Protein AF-U6DWX4-F1 (afdb_monomer)

InterPro domains:
  IPR000340 Dual specificity phosphatase, catalytic domain [PF00782] (11-74)
  IPR008343 Mitogen-activated protein (MAP) kinase phosphatase [PR01764] (30-40)
  IPR008343 Mitogen-activated protein (MAP) kinase phosphatase [PR01764] (50-59)
  IPR008343 Mitogen-activated protein (MAP) kinase phosphatase [PR01764] (66-74)
  IPR020420 Atypical dual specificity phosphatase, subfamily B [PR01910] (6-22)
  IPR020420 Atypical dual specificity phosphatase, subfamily B [PR01910] (25-39)
  IPR020420 Atypical dual specificity phosphatase, subfamily B [PR01910] (50-59)
  IPR020420 Atypical dual specificity phosphatase, subfamily B [PR01910] (66-74)
  IPR029021 Protein-tyrosine phosphatase-like [G3DSA:3.90.190.10] (1-74)
  IPR029021 Protein-tyrosine phosphatase-like [SSF52799] (3-74)

Solvent-accessible surface area (backbone atoms only — not comparable to full-atom values): 4898 Å² total; per-residue (Å²): 133,82,79,57,46,76,78,47,101,90,41,70,52,68,51,72,72,50,70,64,33,63,74,57,38,57,75,71,66,60,59,63,46,79,43,65,41,63,87,61,82,82,78,52,79,89,78,40,50,77,45,80,44,71,40,60,100,50,95,83,50,73,64,71,80,44,45,67,66,53,58,76,70,106

Secondary structure (DSSP, 8-state):
---PEEEETTEEE--HHHHT-HHHHHHTT--EEEE--SS---SSBTTBEEEE----SSTTS--GGGHHHHHTT-

Sequence (74 aa):
QGGPVEILPFLYLGSAYHASRKDMLDALGITALINVSANCPNHFEGHYQYKSIPVEDNHKADISSWFNEAIDFI

pLDDT: me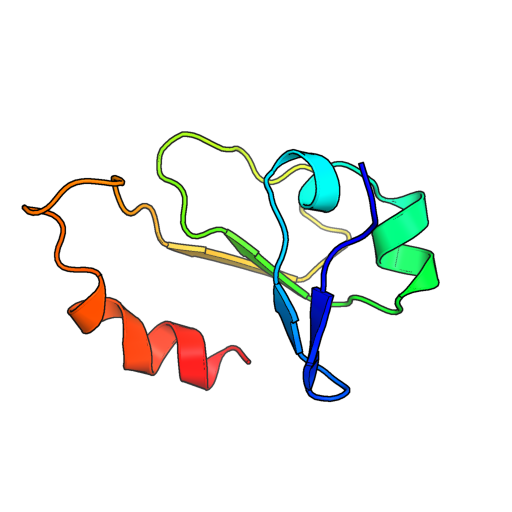an 93.07, std 5.21, range [60.72, 97.69]

Radius of gyration: 12.48 Å; Cα contacts (8 Å, |Δi|>4): 75; chains: 1; bounding box: 30×24×25 Å

Nearest PDB structures (foldseek):
  6apx-assembly1_A  TM=9.952E-01  e=3.244E-11  Escherichia coli K-12
  6d65-assembly2_C  TM=9.817E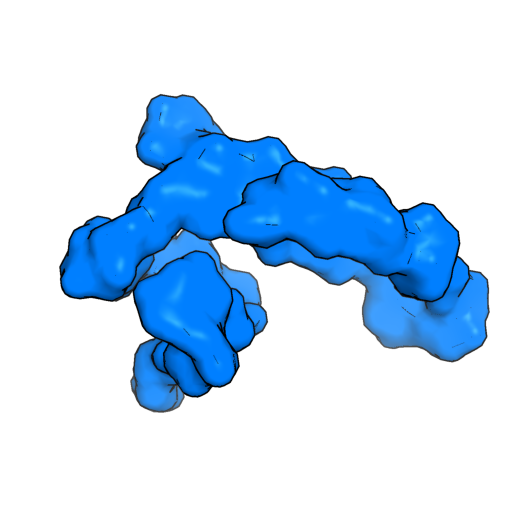-01  e=4.603E-11  Escherichia coli K-12
  2nt2-assembly3_C  TM=9.990E-01  e=3.600E-05  Homo sapiens
  2wgp-assembly1_A  TM=9.457E-01  e=1.564E-04  Homo sapiens
  5y16-assembly1_B  TM=9.193E-01  e=2.935E-04  Homo sapiens

Organism: Neovison vison (NCBI:txid452646)

Structure (mmCIF, N/CA/C/O backbone):
data_AF-U6DWX4-F1
#
_entry.id   AF-U6DWX4-F1
#
loop_
_atom_site.group_PDB
_atom_site.id
_atom_site.type_symbol
_atom_site.label_atom_id
_atom_site.label_alt_id
_atom_site.label_comp_id
_atom_site.label_asym_id
_atom_site.label_entity_id
_atom_site.label_seq_id
_atom_site.pdbx_PDB_ins_code
_atom_site.Cartn_x
_atom_site.Cartn_y
_atom_site.Cartn_z
_atom_site.occupancy
_atom_site.B_iso_or_equiv
_atom_site.auth_seq_id
_atom_site.auth_comp_id
_a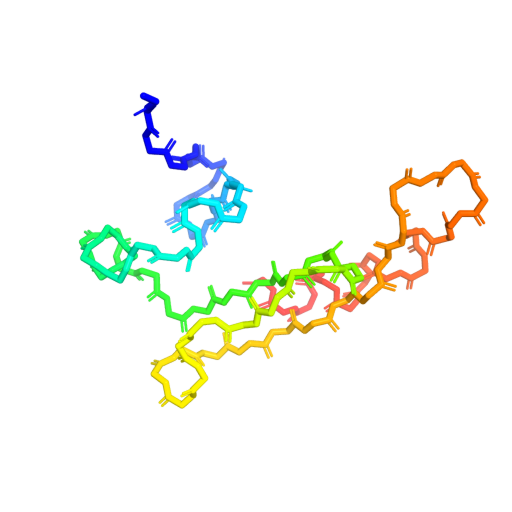tom_site.auth_asym_id
_atom_site.auth_atom_id
_atom_site.pdbx_PDB_model_num
ATOM 1 N N . GLN A 1 1 ? -17.974 -0.193 -12.307 1.00 60.72 1 GLN A N 1
ATOM 2 C CA . GLN A 1 1 ? -16.819 -0.974 -11.818 1.00 60.72 1 GLN A CA 1
ATOM 3 C C . GLN A 1 1 ? -17.200 -1.546 -10.461 1.00 60.72 1 GLN A C 1
ATOM 5 O O . GLN A 1 1 ? -17.910 -0.852 -9.742 1.00 60.72 1 GLN A O 1
ATOM 10 N N . GLY A 1 2 ? -16.846 -2.801 -10.168 1.00 80.44 2 GLY A N 1
ATOM 11 C CA . GLY A 1 2 ? -17.060 -3.398 -8.840 1.00 80.44 2 GLY A CA 1
ATOM 12 C C . GLY A 1 2 ? -16.124 -2.794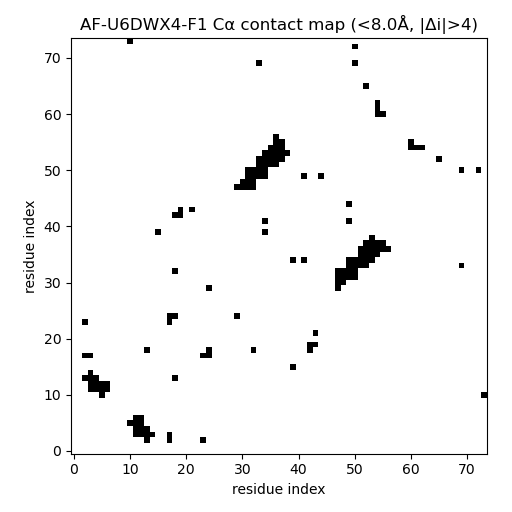 -7.785 1.00 80.44 2 GLY A C 1
ATOM 13 O O . GLY A 1 2 ? -15.336 -1.914 -8.115 1.00 80.44 2 GLY A O 1
ATOM 14 N N . GLY A 1 3 ? -16.226 -3.242 -6.532 1.00 86.94 3 GLY A N 1
ATOM 15 C CA . GLY A 1 3 ? -15.274 -2.876 -5.476 1.00 86.94 3 GLY A CA 1
ATOM 16 C C . GLY A 1 3 ? -13.921 -3.594 -5.619 1.00 86.94 3 GLY A C 1
ATOM 17 O O . GLY A 1 3 ? -13.751 -4.407 -6.533 1.00 86.94 3 GLY A O 1
ATOM 18 N N . PRO A 1 4 ? -12.950 -3.314 -4.731 1.00 92.56 4 PRO A N 1
ATOM 19 C CA . PRO A 1 4 ? -11.742 -4.123 -4.620 1.00 92.56 4 PRO A CA 1
ATOM 20 C C . PRO A 1 4 ? -12.102 -5.577 -4.285 1.00 92.56 4 PRO A C 1
ATOM 22 O O . PRO A 1 4 ? -13.137 -5.855 -3.680 1.00 92.56 4 PRO A O 1
ATOM 25 N N . VAL A 1 5 ? -11.250 -6.504 -4.708 1.00 96.25 5 VAL A N 1
ATOM 26 C CA . VAL A 1 5 ? -11.462 -7.942 -4.525 1.00 96.25 5 VAL A CA 1
ATOM 27 C C . VAL A 1 5 ? -10.806 -8.374 -3.220 1.00 96.25 5 VAL A C 1
ATOM 29 O O . VAL A 1 5 ? -9.624 -8.109 -3.015 1.00 96.25 5 VAL A O 1
ATOM 32 N N . GLU A 1 6 ? -11.559 -9.043 -2.352 1.00 96.69 6 GLU A N 1
ATOM 33 C CA . GLU A 1 6 ? -11.021 -9.686 -1.152 1.00 96.69 6 GLU A CA 1
ATOM 34 C C . GLU A 1 6 ? -10.201 -10.919 -1.555 1.00 96.69 6 GLU A C 1
ATOM 36 O O . GLU A 1 6 ? -10.705 -11.823 -2.223 1.00 96.69 6 GLU A O 1
ATOM 41 N N . ILE A 1 7 ? -8.922 -10.936 -1.182 1.00 96.50 7 ILE A N 1
ATOM 42 C CA . ILE A 1 7 ? -8.013 -12.070 -1.396 1.00 96.50 7 ILE A CA 1
ATOM 43 C C . ILE A 1 7 ? -7.942 -12.919 -0.125 1.00 96.50 7 ILE A C 1
ATOM 45 O O . ILE A 1 7 ? -7.954 -14.146 -0.192 1.00 96.50 7 ILE A O 1
ATOM 49 N N . LEU A 1 8 ? -7.889 -12.251 1.031 1.00 95.19 8 LEU A N 1
ATOM 50 C CA . LEU A 1 8 ? -7.960 -12.821 2.376 1.00 95.19 8 LEU A CA 1
ATOM 51 C C . LEU A 1 8 ? -8.816 -11.891 3.254 1.00 95.19 8 LEU A C 1
ATOM 53 O O . LEU A 1 8 ? -8.935 -10.715 2.912 1.00 95.19 8 LEU A O 1
ATOM 57 N N . PRO A 1 9 ? -9.308 -12.344 4.425 1.00 94.44 9 PRO A N 1
ATOM 58 C CA . PRO A 1 9 ? -10.148 -11.528 5.316 1.00 94.44 9 PRO A CA 1
ATOM 59 C C . PRO A 1 9 ? -9.592 -10.149 5.712 1.00 94.44 9 PRO A C 1
ATOM 61 O O . PRO A 1 9 ? -10.341 -9.279 6.146 1.00 94.44 9 PRO A O 1
ATOM 64 N N . PHE A 1 10 ? -8.282 -9.943 5.579 1.00 95.12 10 PHE A N 1
ATOM 65 C CA . PHE A 1 10 ? -7.573 -8.701 5.897 1.00 95.12 10 PHE A CA 1
ATOM 66 C C . PHE A 1 10 ? -6.860 -8.079 4.681 1.00 95.12 10 PHE A C 1
ATOM 68 O O . PHE A 1 10 ? -6.206 -7.050 4.821 1.00 95.12 10 PHE A O 1
ATOM 75 N N . LEU A 1 11 ? -6.964 -8.686 3.492 1.00 97.31 11 LEU A N 1
ATOM 76 C CA . LEU A 1 11 ? -6.211 -8.289 2.303 1.00 97.31 11 LEU A CA 1
ATOM 77 C C . LEU A 1 11 ? -7.129 -8.127 1.095 1.00 97.31 11 LEU A C 1
ATOM 79 O O . LEU A 1 11 ? -7.719 -9.090 0.601 1.00 97.31 11 LEU A O 1
ATOM 83 N N . TYR A 1 12 ? -7.159 -6.909 0.565 1.00 97.69 12 TYR A N 1
ATOM 84 C CA . TYR A 1 12 ? -7.938 -6.543 -0.610 1.00 97.69 12 TYR A CA 1
ATOM 85 C C . TYR A 1 12 ? -7.020 -6.062 -1.730 1.00 97.69 12 TYR A C 1
ATOM 87 O O . TYR A 1 12 ? -6.086 -5.296 -1.496 1.00 97.69 12 TYR A O 1
ATOM 95 N N . LEU A 1 13 ? -7.318 -6.465 -2.964 1.00 96.88 13 LEU A N 1
ATOM 96 C CA . LEU A 1 13 ? -6.633 -5.995 -4.163 1.00 96.88 13 LEU A CA 1
ATOM 97 C C . LEU A 1 13 ? -7.528 -5.017 -4.931 1.00 96.88 13 LEU A C 1
ATOM 99 O O . LEU A 1 13 ? -8.677 -5.320 -5.265 1.00 96.88 13 LEU A O 1
ATOM 103 N N . GLY A 1 14 ? -7.002 -3.832 -5.238 1.00 95.44 14 GLY A N 1
ATOM 104 C CA . GLY A 1 14 ? -7.754 -2.769 -5.896 1.00 95.44 14 GLY A CA 1
ATOM 105 C C . GLY A 1 14 ? -6.904 -1.879 -6.797 1.00 95.44 14 GLY A C 1
ATOM 106 O O . GLY A 1 14 ? -5.695 -2.038 -6.904 1.00 95.44 14 GLY A O 1
ATOM 107 N N . SER A 1 15 ? -7.571 -0.937 -7.464 1.00 94.44 15 SER A N 1
ATOM 108 C CA . SER A 1 15 ? -6.945 0.070 -8.326 1.00 94.44 15 SER A CA 1
ATOM 109 C C . SER A 1 15 ? -6.821 1.418 -7.608 1.00 94.44 15 SER A C 1
ATOM 111 O O . SER A 1 15 ? -7.427 1.627 -6.556 1.00 94.44 15 SER A O 1
ATOM 113 N N . ALA A 1 16 ? -6.136 2.382 -8.229 1.00 93.50 16 ALA A N 1
ATOM 114 C CA . ALA A 1 16 ? -6.113 3.776 -7.771 1.00 93.50 16 ALA A CA 1
ATOM 115 C C . ALA A 1 16 ? -7.527 4.372 -7.586 1.00 93.50 16 ALA A C 1
ATOM 117 O O . ALA A 1 16 ? -7.788 5.120 -6.644 1.00 93.50 16 ALA A O 1
ATOM 118 N N . TYR A 1 17 ? -8.482 3.986 -8.441 1.00 93.88 17 TYR A N 1
ATOM 119 C CA . TYR A 1 17 ? -9.881 4.393 -8.290 1.00 93.88 17 TYR A CA 1
ATOM 120 C C . TYR A 1 17 ? -10.488 3.876 -6.978 1.00 93.88 17 TYR A C 1
ATOM 122 O O . TYR A 1 17 ? -11.169 4.619 -6.285 1.00 93.88 17 TYR A O 1
ATOM 130 N N . HIS A 1 18 ? -10.204 2.630 -6.596 1.00 94.75 18 HIS A N 1
ATOM 131 C CA . HIS A 1 18 ? -10.657 2.068 -5.321 1.00 94.75 18 HIS A CA 1
ATOM 132 C C . HIS A 1 18 ? -9.996 2.778 -4.128 1.00 94.75 18 HIS A C 1
ATOM 134 O O . HIS A 1 18 ? -10.679 3.158 -3.181 1.00 94.75 18 HIS A O 1
ATOM 140 N N . ALA A 1 19 ? -8.689 3.038 -4.209 1.00 95.19 19 ALA A N 1
ATOM 141 C CA . ALA A 1 19 ? -7.927 3.722 -3.162 1.00 95.19 19 ALA A CA 1
ATOM 142 C C . ALA A 1 19 ? -8.335 5.196 -2.946 1.00 95.19 19 ALA A C 1
ATOM 144 O O . ALA A 1 19 ? -8.054 5.761 -1.895 1.00 95.19 19 ALA A O 1
ATOM 145 N N . SER A 1 20 ? -9.024 5.820 -3.909 1.00 94.94 20 SER A N 1
ATOM 146 C CA . SER A 1 20 ? -9.544 7.195 -3.798 1.00 94.94 20 SER A CA 1
ATOM 147 C C . SER A 1 20 ? -10.975 7.283 -3.242 1.00 94.94 20 SER A C 1
ATOM 149 O O . SER A 1 20 ? -11.545 8.372 -3.166 1.00 94.94 20 SER A O 1
ATOM 151 N N . ARG A 1 21 ? -11.580 6.162 -2.823 1.00 95.56 21 ARG A N 1
ATOM 152 C CA . ARG A 1 21 ? -12.969 6.093 -2.336 1.00 95.56 21 ARG A CA 1
ATOM 153 C C . ARG A 1 21 ? -13.030 5.840 -0.832 1.00 95.56 21 ARG A C 1
ATOM 155 O O . ARG A 1 21 ? -13.188 4.705 -0.394 1.00 95.56 21 ARG A O 1
ATOM 162 N N . LYS A 1 22 ? -12.930 6.913 -0.038 1.00 95.31 22 LYS A N 1
ATOM 163 C CA . LYS A 1 22 ? -12.938 6.847 1.437 1.00 95.31 22 LYS A CA 1
ATOM 164 C C . LYS A 1 22 ? -14.156 6.109 1.999 1.00 95.31 22 LYS A C 1
ATOM 166 O O . LYS A 1 22 ? -14.013 5.272 2.875 1.00 95.31 22 LYS A O 1
ATOM 171 N N . ASP A 1 23 ? -15.338 6.393 1.455 1.00 95.69 23 ASP A N 1
ATOM 172 C CA . ASP A 1 23 ? -16.606 5.760 1.834 1.00 95.69 23 ASP A CA 1
ATOM 173 C C . ASP A 1 23 ? -16.545 4.232 1.733 1.00 95.69 23 ASP A C 1
ATOM 175 O O . ASP A 1 23 ? -17.010 3.514 2.615 1.00 95.69 23 ASP A O 1
ATOM 179 N N . MET A 1 24 ? -15.928 3.743 0.662 1.00 95.31 24 MET A N 1
ATOM 180 C CA . MET A 1 24 ? -15.769 2.322 0.403 1.00 95.31 24 MET A CA 1
ATOM 181 C C . MET A 1 24 ? -14.662 1.702 1.266 1.00 95.31 24 MET A C 1
ATOM 183 O O . MET A 1 24 ? -14.856 0.606 1.782 1.00 95.31 24 MET A O 1
ATOM 187 N N . LEU A 1 25 ? -13.529 2.390 1.445 1.00 96.19 25 LEU A N 1
ATOM 188 C CA . LEU A 1 25 ? -12.448 1.934 2.328 1.00 96.19 25 LEU A CA 1
ATOM 189 C C . LEU A 1 25 ? -12.941 1.788 3.775 1.00 96.19 25 LEU A C 1
ATOM 191 O O . LEU A 1 25 ? -12.704 0.757 4.399 1.00 96.19 25 LEU A O 1
ATOM 195 N N . ASP A 1 26 ? -13.693 2.775 4.270 1.00 96.25 26 ASP A N 1
ATOM 196 C CA . ASP A 1 26 ? -14.286 2.754 5.610 1.00 96.25 26 ASP A CA 1
ATOM 197 C C . ASP A 1 26 ? -15.310 1.619 5.757 1.00 96.25 26 ASP A C 1
ATOM 199 O O . ASP A 1 26 ? -15.296 0.899 6.753 1.00 96.25 26 ASP A O 1
ATOM 203 N N . ALA A 1 27 ? -16.180 1.420 4.758 1.00 95.75 27 ALA A N 1
ATOM 204 C CA . ALA A 1 27 ? -17.189 0.360 4.783 1.00 95.75 27 ALA A CA 1
ATOM 205 C C . ALA A 1 27 ? -16.581 -1.054 4.784 1.00 95.75 27 ALA A C 1
ATOM 207 O O . ALA A 1 27 ? -17.168 -1.971 5.355 1.00 95.75 27 ALA A O 1
ATOM 208 N N . LEU A 1 28 ? -15.411 -1.224 4.162 1.00 94.94 28 LEU A N 1
ATOM 209 C CA . LEU A 1 28 ? -14.643 -2.473 4.162 1.00 94.94 28 LEU A CA 1
ATOM 210 C C . LEU A 1 28 ? -13.757 -2.633 5.410 1.00 94.94 28 LEU A C 1
ATOM 212 O O . LEU A 1 28 ? -13.117 -3.668 5.570 1.00 94.94 28 LEU A O 1
ATOM 216 N N . GLY A 1 29 ? -13.703 -1.627 6.290 1.00 95.94 29 GLY A N 1
ATOM 217 C CA . GLY A 1 29 ? -12.856 -1.648 7.482 1.00 95.94 29 GLY A CA 1
ATOM 218 C C . GLY A 1 29 ? -11.359 -1.567 7.174 1.00 95.94 29 GLY A C 1
ATOM 219 O O . GLY A 1 29 ? -10.551 -2.048 7.966 1.00 95.94 29 GLY A O 1
ATOM 220 N N . ILE A 1 30 ? -10.976 -0.982 6.034 1.00 97.25 30 ILE A N 1
ATOM 221 C CA . ILE A 1 30 ? -9.569 -0.811 5.660 1.00 97.25 30 ILE A CA 1
ATOM 222 C C . ILE A 1 30 ? -8.900 0.165 6.626 1.00 97.25 30 ILE A C 1
ATOM 224 O O . ILE A 1 30 ? -9.383 1.272 6.850 1.00 97.25 30 ILE A O 1
ATOM 228 N N . THR A 1 31 ? -7.755 -0.232 7.171 1.00 97.12 31 THR A N 1
ATOM 229 C CA . THR A 1 31 ? -6.958 0.578 8.108 1.00 97.12 31 THR A CA 1
ATOM 230 C C . THR A 1 31 ? -5.627 1.035 7.510 1.00 97.12 31 THR A C 1
ATOM 232 O O . THR A 1 31 ? -5.061 2.040 7.951 1.00 97.12 31 THR A O 1
ATOM 235 N N . ALA A 1 32 ? -5.143 0.327 6.488 1.00 97.44 32 ALA A N 1
ATOM 236 C CA . ALA A 1 32 ? -3.861 0.566 5.848 1.00 97.44 32 ALA A CA 1
ATOM 237 C C . ALA A 1 32 ? -3.931 0.357 4.328 1.00 97.44 32 ALA A C 1
ATOM 239 O O . ALA A 1 32 ? -4.735 -0.433 3.833 1.00 97.44 32 ALA A O 1
ATOM 240 N N . LEU A 1 33 ? -3.089 1.075 3.583 1.00 97.56 33 LEU A N 1
ATOM 241 C CA . LEU A 1 33 ? -2.972 0.973 2.131 1.00 97.56 33 LEU A CA 1
ATOM 242 C C . LEU A 1 33 ? -1.506 0.812 1.722 1.00 97.56 33 LEU A C 1
ATOM 244 O O . LEU A 1 33 ? -0.648 1.601 2.123 1.00 97.56 33 LEU A O 1
ATOM 248 N N . ILE A 1 34 ? -1.241 -0.165 0.854 1.00 97.38 34 ILE A N 1
ATOM 249 C CA . ILE A 1 34 ? 0.030 -0.280 0.134 1.00 97.38 34 ILE A CA 1
ATOM 250 C C . ILE A 1 34 ? -0.168 0.280 -1.275 1.00 97.38 34 ILE A C 1
ATOM 252 O O . ILE A 1 34 ? -0.917 -0.277 -2.077 1.00 97.38 34 ILE A O 1
ATOM 256 N N . ASN A 1 35 ? 0.500 1.386 -1.585 1.00 96.06 35 ASN A N 1
ATOM 257 C CA . ASN A 1 35 ? 0.491 2.003 -2.904 1.00 96.06 35 ASN A CA 1
ATOM 258 C C . ASN A 1 35 ? 1.747 1.586 -3.677 1.00 96.06 35 ASN A C 1
ATOM 260 O O . ASN A 1 35 ? 2.836 2.083 -3.404 1.00 96.06 35 ASN A O 1
ATOM 264 N N . VAL A 1 36 ? 1.589 0.683 -4.647 1.00 94.25 36 VAL A N 1
ATOM 265 C CA . VAL A 1 36 ? 2.696 0.114 -5.443 1.00 94.25 36 VAL A CA 1
ATOM 266 C C . VAL A 1 36 ? 2.881 0.857 -6.780 1.00 94.25 36 VAL A C 1
ATOM 268 O O . VAL A 1 36 ? 3.279 0.275 -7.783 1.00 94.25 36 VAL A O 1
ATOM 271 N N . SER A 1 37 ? 2.517 2.142 -6.845 1.00 90.19 37 SER A N 1
ATOM 272 C CA . SER A 1 37 ? 2.592 2.944 -8.071 1.00 90.19 37 SER A CA 1
ATOM 273 C C . SER A 1 37 ? 3.552 4.117 -7.923 1.00 90.19 37 SER A C 1
ATOM 275 O O . SER A 1 37 ? 3.479 4.874 -6.959 1.00 90.19 37 SER A O 1
ATOM 277 N N . ALA A 1 38 ? 4.393 4.333 -8.935 1.00 87.31 38 ALA A N 1
ATOM 278 C CA . ALA A 1 38 ? 5.221 5.535 -9.030 1.00 87.31 38 ALA A CA 1
ATOM 279 C C . ALA A 1 38 ? 4.422 6.822 -9.344 1.00 87.31 38 ALA A C 1
ATOM 281 O O . ALA A 1 38 ? 4.880 7.917 -9.031 1.00 87.31 38 ALA A O 1
ATOM 282 N N . ASN A 1 39 ? 3.226 6.705 -9.940 1.00 86.75 39 ASN A N 1
ATOM 283 C CA . ASN A 1 39 ? 2.479 7.840 -10.508 1.00 86.75 39 ASN A CA 1
ATOM 284 C C . ASN A 1 39 ? 1.120 8.100 -9.835 1.00 86.75 39 ASN A C 1
ATOM 286 O O . ASN A 1 39 ? 0.344 8.925 -10.320 1.00 86.75 39 ASN A O 1
ATOM 290 N N . CYS A 1 40 ? 0.805 7.402 -8.742 1.00 88.62 40 CYS A N 1
ATOM 291 C CA . CYS A 1 40 ? -0.446 7.579 -8.008 1.00 88.62 40 CYS A CA 1
ATOM 292 C C . CYS A 1 40 ? -0.175 8.197 -6.629 1.00 88.62 40 CYS A C 1
ATOM 294 O O . CYS A 1 40 ? 0.583 7.608 -5.858 1.00 88.62 40 CYS A O 1
ATOM 296 N N . PRO A 1 41 ? -0.793 9.338 -6.272 1.00 90.69 41 PRO A N 1
ATOM 297 C CA . PRO A 1 41 ? -0.657 9.899 -4.934 1.00 90.69 41 PRO A CA 1
ATOM 298 C C . PRO A 1 41 ? -1.470 9.107 -3.899 1.00 90.69 41 PRO A C 1
ATOM 300 O O . PRO A 1 41 ? -2.456 8.444 -4.224 1.00 90.69 41 PRO A O 1
ATOM 303 N N . ASN A 1 42 ? -1.088 9.238 -2.630 1.00 94.50 42 ASN A N 1
ATOM 304 C CA . ASN A 1 42 ? -1.895 8.788 -1.500 1.00 94.50 42 ASN A CA 1
ATOM 305 C C . ASN A 1 42 ? -3.002 9.818 -1.231 1.00 94.50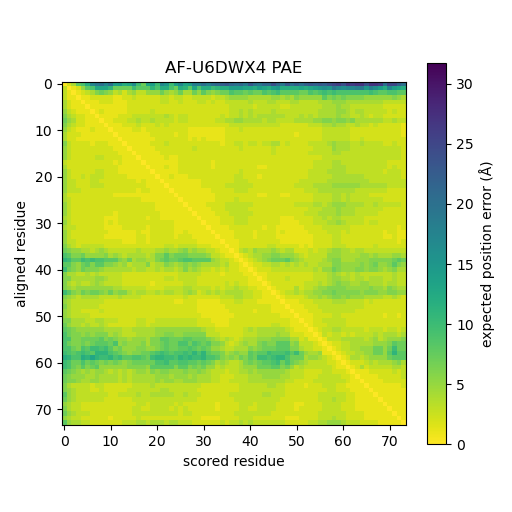 42 ASN A C 1
ATOM 307 O O . ASN A 1 42 ? -2.727 11.005 -1.068 1.00 94.50 42 ASN A O 1
ATOM 311 N N . HIS A 1 43 ? -4.262 9.385 -1.190 1.00 93.44 43 HIS A N 1
ATOM 312 C CA . HIS A 1 43 ? -5.399 10.315 -1.146 1.00 93.44 43 HIS A CA 1
ATOM 313 C C . HIS A 1 43 ? -5.807 10.753 0.266 1.00 93.44 43 HIS A C 1
ATOM 315 O O . HIS A 1 43 ? -6.412 11.811 0.426 1.00 93.44 43 HIS A O 1
ATOM 321 N N . PHE A 1 44 ? -5.500 9.949 1.286 1.00 95.06 44 PHE A N 1
ATOM 322 C CA . PHE A 1 44 ? -6.026 10.132 2.643 1.00 95.06 44 PHE A CA 1
ATOM 323 C C . PHE A 1 44 ? -4.935 9.984 3.710 1.00 95.06 44 PHE A C 1
ATOM 325 O O . PHE A 1 44 ? -5.143 9.337 4.742 1.00 95.06 44 PHE A O 1
ATOM 332 N N . GLU A 1 45 ? -3.753 10.543 3.452 1.00 90.38 45 GLU A N 1
ATOM 333 C CA . GLU A 1 45 ? -2.650 10.547 4.417 1.00 90.38 45 GLU A CA 1
ATOM 334 C C . GLU A 1 45 ? -3.110 11.157 5.756 1.00 90.38 45 GLU A C 1
ATOM 336 O O . GLU A 1 45 ? -3.860 12.135 5.796 1.00 90.38 45 GLU A O 1
ATOM 341 N N . GLY A 1 46 ? -2.739 10.512 6.866 1.00 91.00 46 GLY A N 1
ATOM 342 C CA . GLY A 1 46 ? -3.191 10.862 8.218 1.00 91.00 46 GLY A CA 1
ATOM 343 C C . GLY A 1 46 ? -4.486 10.178 8.681 1.00 91.00 46 GLY A C 1
ATOM 344 O O . GLY A 1 46 ? -4.734 10.146 9.882 1.00 91.00 46 GLY A O 1
ATOM 345 N N . HIS A 1 47 ? -5.281 9.593 7.774 1.00 94.81 47 HIS A N 1
ATOM 346 C CA . HIS A 1 47 ? -6.473 8.804 8.136 1.00 94.81 47 HIS A CA 1
ATOM 347 C C . HIS A 1 47 ? -6.220 7.295 8.109 1.00 94.81 47 HIS A C 1
ATOM 349 O O . HIS A 1 47 ? -6.757 6.572 8.943 1.00 94.81 47 HIS A O 1
ATOM 355 N N . TYR A 1 48 ? -5.390 6.835 7.172 1.00 96.88 48 TYR A N 1
ATOM 356 C CA . TYR A 1 48 ? -4.94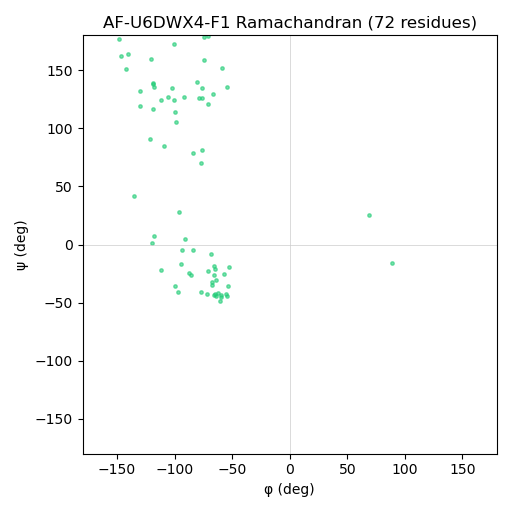0 5.445 7.086 1.00 96.88 48 TYR A CA 1
ATOM 357 C C . TYR A 1 48 ? -3.421 5.383 7.198 1.00 96.88 48 TYR A C 1
ATOM 359 O O . TYR A 1 48 ? -2.725 6.372 6.943 1.00 96.88 48 TYR A O 1
ATOM 367 N N . GLN A 1 49 ? -2.904 4.209 7.550 1.00 96.81 49 GLN A N 1
ATOM 368 C CA . GLN A 1 49 ? -1.475 3.937 7.440 1.00 96.81 49 GLN A CA 1
ATOM 369 C C . GLN A 1 49 ? -1.117 3.683 5.976 1.00 96.81 49 GLN A C 1
ATOM 371 O O . GLN A 1 49 ? -1.816 2.948 5.284 1.00 96.81 49 GLN A O 1
ATOM 376 N N . TYR A 1 50 ? -0.034 4.289 5.499 1.00 96.56 50 TYR A N 1
ATOM 377 C CA . TYR A 1 50 ? 0.397 4.145 4.112 1.00 96.56 50 TYR A CA 1
ATOM 378 C C . TYR A 1 50 ? 1.783 3.529 4.025 1.00 96.56 50 TYR A C 1
ATOM 380 O O . TYR A 1 50 ? 2.706 3.930 4.736 1.00 96.56 50 TYR A O 1
ATOM 388 N N . LYS A 1 51 ? 1.927 2.614 3.070 1.00 95.81 51 LYS A N 1
ATOM 389 C CA . LYS A 1 51 ? 3.208 2.153 2.555 1.00 95.81 51 LYS A CA 1
ATOM 390 C C . LYS A 1 51 ? 3.278 2.477 1.070 1.00 95.81 51 LYS A C 1
ATOM 392 O O . LYS A 1 51 ? 2.492 1.945 0.294 1.00 95.81 51 LYS A O 1
ATOM 397 N N . SER A 1 52 ? 4.208 3.336 0.668 1.00 94.56 52 SER A N 1
ATOM 398 C CA . SER A 1 52 ? 4.428 3.649 -0.747 1.00 94.56 52 SER A CA 1
ATOM 399 C C . SER A 1 52 ? 5.628 2.873 -1.273 1.00 94.56 52 SER A C 1
ATOM 401 O O . SER A 1 52 ? 6.723 2.989 -0.730 1.00 94.56 52 SER A O 1
ATOM 403 N N . ILE A 1 53 ? 5.418 2.110 -2.340 1.00 93.69 53 ILE A N 1
ATOM 404 C CA . ILE A 1 53 ? 6.435 1.332 -3.044 1.00 93.69 53 ILE A CA 1
ATOM 405 C C . ILE A 1 53 ? 6.437 1.830 -4.499 1.00 93.69 53 ILE A C 1
ATOM 407 O O . ILE A 1 53 ? 5.640 1.359 -5.312 1.00 93.69 53 ILE A O 1
ATOM 411 N N . PRO A 1 54 ? 7.256 2.840 -4.842 1.00 90.50 54 PRO A N 1
ATOM 412 C CA . PRO A 1 54 ? 7.198 3.499 -6.143 1.00 90.50 54 PRO A CA 1
ATOM 413 C C . PRO A 1 54 ? 7.839 2.619 -7.223 1.00 90.50 54 PRO A C 1
ATOM 415 O O . PRO A 1 54 ? 9.001 2.789 -7.586 1.00 90.50 54 PRO A O 1
ATOM 418 N N . VAL A 1 55 ? 7.072 1.656 -7.727 1.00 90.44 55 VAL A N 1
ATOM 419 C CA . VAL A 1 55 ? 7.473 0.747 -8.804 1.00 90.44 55 VAL A CA 1
ATOM 420 C C . VAL A 1 55 ? 6.816 1.207 -10.100 1.00 90.44 55 VAL A C 1
ATOM 422 O O . VAL A 1 55 ? 5.633 1.556 -10.140 1.00 90.44 55 VAL A O 1
ATOM 425 N N . GLU A 1 56 ? 7.603 1.244 -11.171 1.00 88.50 56 GLU A N 1
ATOM 426 C CA . GLU A 1 56 ? 7.078 1.450 -12.516 1.00 88.50 56 GLU A CA 1
ATOM 427 C C . GLU A 1 56 ? 6.523 0.134 -13.065 1.00 88.50 56 GLU A C 1
ATOM 429 O O . GLU A 1 56 ? 7.140 -0.919 -12.914 1.00 88.50 56 GLU A O 1
ATOM 434 N N . ASP A 1 57 ? 5.387 0.196 -13.757 1.00 87.06 57 ASP A N 1
ATOM 435 C CA . ASP A 1 57 ? 4.782 -0.968 -14.410 1.00 87.06 57 ASP A CA 1
ATOM 436 C C . ASP A 1 57 ? 5.525 -1.305 -15.714 1.00 87.06 57 ASP A C 1
ATOM 438 O O . ASP A 1 57 ? 5.067 -1.042 -16.829 1.00 87.06 57 ASP A O 1
ATOM 442 N N . ASN A 1 58 ? 6.756 -1.797 -15.577 1.00 88.25 58 ASN A N 1
ATOM 443 C CA . ASN A 1 58 ? 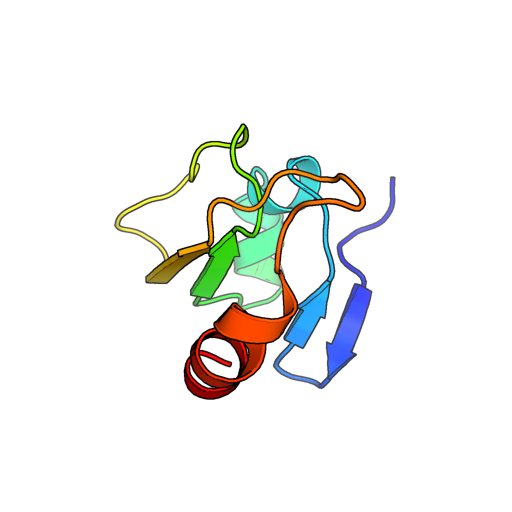7.560 -2.275 -16.690 1.00 88.25 58 ASN A CA 1
ATOM 444 C C . ASN A 1 58 ? 8.460 -3.449 -16.286 1.00 88.25 58 ASN A C 1
ATOM 446 O O . ASN A 1 58 ? 8.766 -3.679 -15.122 1.00 88.25 58 ASN A O 1
ATOM 450 N N . HIS A 1 59 ? 8.937 -4.181 -17.292 1.00 84.75 59 HIS A N 1
ATOM 451 C CA . HIS A 1 59 ? 9.756 -5.385 -17.124 1.00 84.75 59 HIS A CA 1
ATOM 452 C C . HIS A 1 59 ? 11.166 -5.133 -16.563 1.00 84.75 59 HIS A C 1
ATOM 454 O O . HIS A 1 59 ? 11.893 -6.091 -16.316 1.00 84.75 59 HIS A O 1
ATOM 460 N N . LYS A 1 60 ? 11.593 -3.871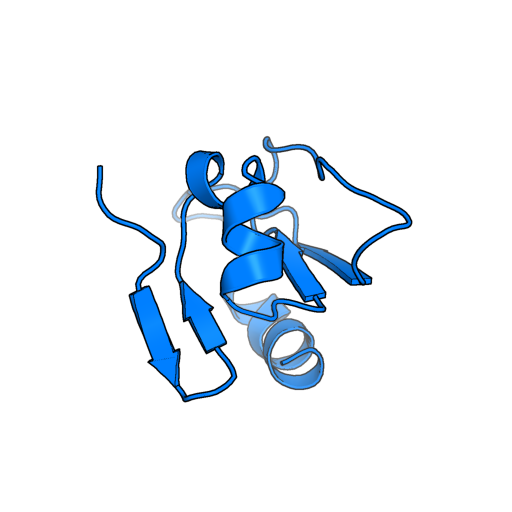 -16.430 1.00 86.75 60 LYS A N 1
ATOM 461 C CA . LYS A 1 60 ? 12.903 -3.514 -15.869 1.00 86.75 60 LYS A CA 1
ATOM 462 C C . LYS A 1 60 ? 12.830 -3.218 -14.374 1.00 86.75 60 LYS A C 1
ATOM 464 O O . LYS A 1 60 ? 13.877 -3.186 -13.733 1.00 86.75 60 LYS A O 1
ATOM 469 N N . ALA A 1 61 ? 11.638 -2.972 -13.835 1.00 87.75 61 ALA A N 1
ATOM 470 C CA . ALA A 1 61 ? 11.466 -2.658 -12.431 1.00 87.75 61 ALA A CA 1
ATOM 471 C C . ALA A 1 61 ? 11.599 -3.927 -11.576 1.00 87.75 61 ALA A C 1
ATOM 473 O O . ALA A 1 61 ? 10.910 -4.925 -11.800 1.00 87.75 61 ALA A O 1
ATOM 474 N N . ASP A 1 62 ? 12.481 -3.888 -10.578 1.00 88.19 62 ASP A N 1
ATOM 475 C CA . ASP A 1 62 ? 12.660 -4.999 -9.644 1.00 88.19 62 ASP A CA 1
ATOM 476 C C . ASP A 1 62 ? 11.625 -4.930 -8.514 1.00 88.19 62 ASP A C 1
ATOM 478 O O . ASP A 1 62 ? 11.910 -4.498 -7.396 1.00 88.19 62 ASP A O 1
ATOM 482 N N . ILE A 1 63 ? 10.400 -5.365 -8.813 1.00 91.12 63 ILE A N 1
ATOM 483 C CA . ILE A 1 63 ? 9.328 -5.471 -7.814 1.00 91.12 63 ILE A CA 1
ATOM 484 C C . ILE A 1 63 ? 9.638 -6.525 -6.740 1.00 91.12 63 ILE A C 1
ATOM 486 O O . ILE A 1 63 ? 9.169 -6.414 -5.610 1.00 91.12 63 ILE A O 1
ATOM 490 N N . SER A 1 64 ? 10.446 -7.535 -7.078 1.00 91.88 64 SER A N 1
ATOM 491 C CA . SER A 1 64 ? 10.728 -8.663 -6.190 1.00 91.88 64 SER A CA 1
ATOM 492 C C . SER A 1 64 ? 11.542 -8.251 -4.966 1.00 91.88 64 SER A C 1
ATOM 494 O O . SER A 1 64 ? 11.317 -8.775 -3.875 1.00 91.88 64 SER A O 1
ATOM 496 N N . SER A 1 65 ? 12.411 -7.247 -5.121 1.00 93.19 65 SER A N 1
ATOM 497 C CA . SER A 1 65 ? 13.167 -6.651 -4.015 1.00 93.19 65 SER A CA 1
ATOM 498 C C . SER A 1 65 ? 12.279 -6.101 -2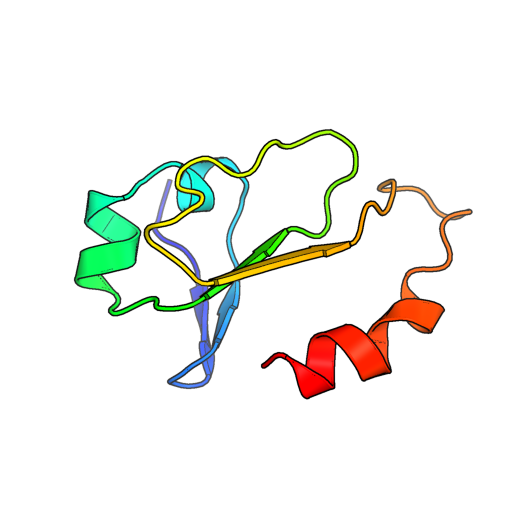.887 1.00 93.19 65 SER A C 1
ATOM 500 O O . SER A 1 65 ? 12.701 -6.083 -1.732 1.00 93.19 65 SER A O 1
ATOM 502 N N . TRP A 1 66 ? 11.029 -5.738 -3.195 1.00 94.31 66 TRP A N 1
ATOM 503 C CA . TRP A 1 66 ? 10.069 -5.159 -2.252 1.00 94.31 66 TRP A CA 1
ATOM 504 C C . TRP A 1 66 ? 9.148 -6.182 -1.590 1.00 94.31 66 TRP A C 1
ATOM 506 O O . TRP A 1 66 ? 8.354 -5.814 -0.726 1.00 94.31 66 TRP A O 1
ATOM 516 N N . PHE A 1 67 ? 9.214 -7.458 -1.977 1.00 93.75 67 PHE A N 1
ATOM 517 C CA . PHE A 1 67 ? 8.260 -8.459 -1.501 1.00 93.75 67 PHE A CA 1
ATOM 518 C C . PHE A 1 67 ? 8.293 -8.622 0.015 1.00 93.75 67 PHE A C 1
ATOM 520 O O . PHE A 1 67 ? 7.238 -8.555 0.634 1.00 93.75 67 PHE A O 1
ATOM 527 N N . ASN A 1 68 ? 9.475 -8.773 0.618 1.00 95.69 68 ASN A N 1
ATOM 528 C CA . ASN A 1 68 ? 9.575 -8.920 2.074 1.00 95.69 68 ASN A CA 1
ATOM 529 C C . ASN A 1 68 ? 8.997 -7.696 2.797 1.00 95.69 68 ASN A C 1
ATOM 531 O O . ASN A 1 68 ? 8.203 -7.837 3.714 1.00 95.69 68 ASN A O 1
ATOM 535 N N . GLU A 1 69 ? 9.314 -6.494 2.318 1.00 93.88 69 GLU A N 1
ATOM 536 C CA . GLU A 1 69 ? 8.840 -5.245 2.915 1.00 93.88 69 GLU A CA 1
ATOM 537 C C . GLU A 1 69 ? 7.325 -5.035 2.764 1.00 93.88 69 GLU A C 1
ATOM 539 O O . GLU A 1 69 ? 6.689 -4.473 3.655 1.00 93.88 69 GLU A O 1
ATOM 544 N N . ALA A 1 70 ? 6.737 -5.480 1.651 1.00 95.62 70 ALA A N 1
ATOM 545 C CA . ALA A 1 70 ? 5.292 -5.456 1.454 1.00 95.62 70 ALA A CA 1
ATOM 546 C C . ALA A 1 70 ? 4.591 -6.504 2.326 1.00 95.62 70 ALA A C 1
ATOM 548 O O . ALA A 1 70 ? 3.569 -6.196 2.926 1.00 95.62 70 ALA A O 1
ATOM 549 N N . ILE A 1 71 ? 5.147 -7.716 2.416 1.00 95.25 71 ILE A N 1
ATOM 550 C CA . ILE A 1 71 ? 4.601 -8.810 3.227 1.00 95.25 71 ILE A CA 1
ATOM 551 C C . ILE A 1 71 ? 4.643 -8.453 4.714 1.00 95.25 71 ILE A C 1
ATOM 553 O O . ILE A 1 71 ? 3.650 -8.665 5.390 1.00 95.25 71 ILE A O 1
ATOM 557 N N . ASP A 1 72 ? 5.735 -7.866 5.207 1.00 96.44 72 ASP A N 1
ATOM 558 C CA . ASP A 1 72 ? 5.866 -7.458 6.613 1.00 96.44 72 ASP A CA 1
ATOM 559 C C . ASP A 1 72 ? 4.884 -6.339 7.012 1.00 96.44 72 ASP A C 1
ATOM 561 O O . ASP A 1 72 ? 4.631 -6.125 8.198 1.00 96.44 72 ASP A O 1
ATOM 565 N N . PHE A 1 73 ? 4.363 -5.589 6.035 1.00 96.31 73 PHE A N 1
ATOM 566 C CA . PHE A 1 73 ? 3.361 -4.548 6.266 1.00 96.31 73 PHE A CA 1
ATOM 567 C C . PHE A 1 73 ? 1.923 -5.087 6.281 1.00 96.31 73 PHE A C 1
ATOM 569 O O . PHE A 1 73 ? 1.054 -4.446 6.875 1.00 96.31 73 PHE A O 1
ATOM 576 N N . ILE A 1 74 ? 1.670 -6.209 5.598 1.00 93.56 74 ILE A N 1
ATOM 577 C CA . ILE A 1 74 ? 0.359 -6.876 5.531 1.00 93.56 74 ILE A CA 1
ATOM 578 C C . ILE A 1 74 ? 0.085 -7.604 6.850 1.00 93.56 74 ILE A C 1
ATOM 580 O O . ILE A 1 74 ? -1.033 -7.419 7.380 1.00 93.56 74 ILE A O 1
#

Mean predicted aligned error: 3.36 Å

Foldseek 3Di:
DDAFDDPDLQDTHDDLVNQQDPVNCVVSVPQEDEAQDLPRDRNDPPRHHYHYNHFDPDPVTPPVVCVVVVVVVD